Protein AF-N0BER2-F1 (afdb_monomer_lite)

Structure (mmCIF, N/CA/C/O backbone):
data_AF-N0BER2-F1
#
_entry.id   AF-N0BER2-F1
#
loop_
_atom_site.group_PDB
_atom_site.id
_atom_site.type_symbol
_atom_site.label_atom_id
_atom_site.label_alt_id
_atom_site.label_comp_id
_atom_site.label_asym_id
_atom_site.label_entity_id
_atom_site.label_seq_id
_atom_site.pdbx_PDB_ins_code
_atom_site.Cartn_x
_atom_site.Cartn_y
_atom_site.Cartn_z
_atom_site.occupancy
_atom_site.B_iso_or_equiv
_atom_site.auth_seq_id
_atom_site.auth_comp_id
_atom_site.auth_asym_id
_atom_site.auth_atom_id
_atom_site.pdbx_PDB_model_num
ATOM 1 N N . MET A 1 1 ? 2.738 -12.655 -18.016 1.00 52.47 1 MET A N 1
ATOM 2 C CA . MET A 1 1 ? 1.514 -12.299 -17.266 1.00 52.47 1 MET A CA 1
ATOM 3 C C . MET A 1 1 ? 1.851 -11.068 -16.449 1.00 52.47 1 MET A C 1
ATOM 5 O O . MET A 1 1 ? 2.774 -11.161 -15.655 1.00 52.47 1 MET A O 1
ATOM 9 N N . ASN A 1 2 ? 1.190 -9.933 -16.688 1.00 72.31 2 ASN A N 1
ATOM 10 C CA . ASN A 1 2 ? 1.329 -8.764 -15.814 1.00 72.31 2 ASN A CA 1
ATOM 11 C C . ASN A 1 2 ? 0.526 -9.045 -14.546 1.00 72.31 2 ASN A C 1
ATOM 13 O O . ASN A 1 2 ? -0.697 -8.986 -14.594 1.00 72.31 2 ASN A O 1
ATOM 17 N N . ARG A 1 3 ? 1.213 -9.412 -13.463 1.00 88.81 3 ARG A N 1
ATOM 18 C CA . ARG A 1 3 ? 0.602 -9.614 -12.149 1.00 88.81 3 ARG A CA 1
ATOM 19 C C . ARG A 1 3 ? 0.543 -8.268 -11.435 1.00 88.81 3 ARG A C 1
ATOM 21 O O . ARG A 1 3 ? 1.588 -7.636 -11.285 1.00 88.81 3 ARG A O 1
ATOM 28 N N . LEU A 1 4 ? -0.645 -7.836 -11.024 1.00 94.44 4 LEU A N 1
ATOM 29 C CA . LEU A 1 4 ? -0.825 -6.636 -10.213 1.00 94.44 4 LEU A CA 1
ATOM 30 C C . LEU A 1 4 ? -0.871 -7.004 -8.729 1.00 94.44 4 LEU A C 1
ATOM 32 O O . LEU A 1 4 ? -1.795 -7.678 -8.270 1.00 94.44 4 LEU A O 1
ATOM 36 N N . LEU A 1 5 ? 0.111 -6.512 -7.981 1.00 95.94 5 LEU A N 1
ATOM 37 C CA . LEU A 1 5 ? 0.109 -6.473 -6.528 1.00 95.94 5 LEU A CA 1
ATOM 38 C C . LEU A 1 5 ? -0.493 -5.145 -6.055 1.00 95.94 5 LEU A C 1
ATOM 40 O O . LEU A 1 5 ? -0.116 -4.073 -6.525 1.00 95.94 5 LEU A O 1
ATOM 44 N N . MET A 1 6 ? -1.411 -5.211 -5.099 1.00 96.75 6 MET A N 1
ATOM 45 C CA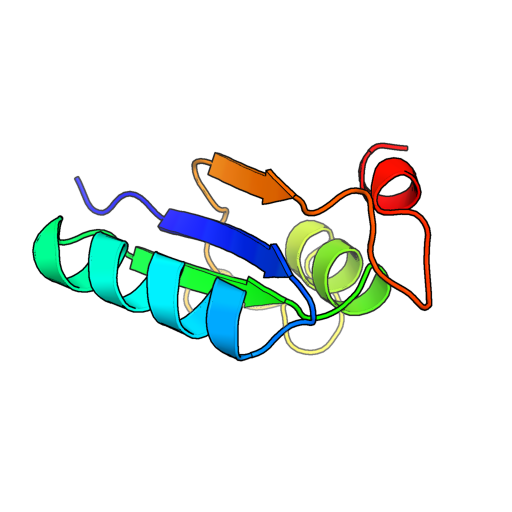 . MET A 1 6 ? -1.850 -4.057 -4.322 1.00 96.75 6 MET A CA 1
ATOM 46 C C . MET A 1 6 ? -1.181 -4.088 -2.953 1.00 96.75 6 MET A C 1
ATOM 48 O O . MET A 1 6 ? -1.264 -5.097 -2.261 1.00 96.75 6 MET A O 1
ATOM 52 N N . LEU A 1 7 ? -0.538 -2.994 -2.561 1.00 96.69 7 LEU A N 1
ATOM 53 C CA . LEU A 1 7 ? 0.051 -2.808 -1.239 1.00 96.69 7 LEU A CA 1
ATOM 54 C C . LEU A 1 7 ? -0.776 -1.797 -0.441 1.00 96.69 7 LEU A C 1
ATOM 56 O O . LEU A 1 7 ? -1.007 -0.685 -0.914 1.00 96.69 7 LEU A O 1
ATOM 60 N N . VAL A 1 8 ? -1.187 -2.177 0.767 1.00 95.12 8 VAL A N 1
ATOM 61 C CA . VAL A 1 8 ? -1.819 -1.291 1.750 1.00 95.12 8 VAL A CA 1
ATOM 62 C C . VAL A 1 8 ? -0.810 -1.015 2.863 1.00 95.12 8 VAL A C 1
ATOM 64 O O . VAL A 1 8 ? -0.606 -1.869 3.725 1.00 95.12 8 VAL A O 1
ATOM 67 N N . GLU A 1 9 ? -0.146 0.137 2.795 1.00 94.56 9 GLU A N 1
ATOM 68 C CA . GLU A 1 9 ? 0.979 0.520 3.658 1.00 94.56 9 GLU A CA 1
ATOM 69 C C . GLU A 1 9 ? 1.064 2.045 3.767 1.00 94.56 9 GLU A C 1
ATOM 71 O O . GLU A 1 9 ? 0.886 2.737 2.762 1.00 94.56 9 GLU A O 1
ATOM 76 N N . ASP A 1 10 ? 1.346 2.570 4.960 1.00 92.56 10 ASP A N 1
ATOM 77 C CA . ASP A 1 10 ? 1.470 4.009 5.204 1.00 92.56 10 ASP A CA 1
ATOM 78 C C . ASP A 1 10 ? 2.908 4.474 5.478 1.00 92.56 10 ASP A C 1
ATOM 80 O O . ASP A 1 10 ? 3.191 5.667 5.314 1.00 92.56 10 ASP A O 1
ATOM 84 N N . ASP A 1 11 ? 3.825 3.554 5.805 1.00 93.56 11 ASP A N 1
ATOM 85 C CA . ASP A 1 11 ? 5.254 3.847 5.940 1.00 93.56 11 ASP A CA 1
ATOM 86 C C . ASP A 1 11 ? 5.962 3.937 4.577 1.00 93.56 11 ASP A C 1
ATOM 88 O O . ASP A 1 11 ? 5.949 3.021 3.753 1.00 93.56 11 ASP A O 1
ATOM 92 N N . GLU A 1 12 ? 6.626 5.065 4.325 1.00 94.62 12 GLU A N 1
ATOM 93 C CA . GLU A 1 12 ? 7.260 5.327 3.029 1.00 94.62 12 GLU A CA 1
ATOM 94 C C . GLU A 1 12 ? 8.488 4.453 2.757 1.00 94.62 12 GLU A C 1
ATOM 96 O O . GLU A 1 12 ? 8.790 4.180 1.592 1.00 94.62 12 GLU A O 1
ATOM 101 N N . ASN A 1 13 ? 9.188 3.997 3.800 1.00 95.69 13 ASN A N 1
ATOM 102 C CA . ASN A 1 13 ? 10.339 3.115 3.630 1.00 95.69 13 ASN A CA 1
ATOM 103 C C . ASN A 1 13 ? 9.872 1.712 3.247 1.00 95.69 13 ASN A C 1
ATOM 105 O O . ASN A 1 13 ? 10.441 1.119 2.330 1.00 95.69 13 ASN A O 1
ATOM 109 N N . ASP A 1 14 ? 8.815 1.211 3.885 1.00 95.19 14 ASP A N 1
ATOM 110 C CA . ASP A 1 14 ? 8.238 -0.095 3.559 1.00 95.19 14 ASP A CA 1
ATOM 111 C C . ASP A 1 14 ? 7.667 -0.103 2.133 1.00 95.19 14 ASP A C 1
ATOM 113 O O . ASP A 1 14 ? 7.968 -1.010 1.349 1.00 95.19 14 ASP A O 1
ATOM 117 N N . ILE A 1 15 ? 6.956 0.961 1.734 1.00 95.88 15 ILE A N 1
ATOM 118 C CA . ILE A 1 15 ? 6.512 1.146 0.343 1.00 95.88 15 ILE A CA 1
ATOM 119 C C . ILE A 1 15 ? 7.705 1.105 -0.615 1.00 95.88 15 ILE A C 1
ATOM 121 O O . ILE A 1 15 ? 7.679 0.368 -1.603 1.00 95.88 15 ILE A O 1
ATOM 125 N N . PHE A 1 16 ? 8.758 1.876 -0.332 1.00 96.31 16 PHE A N 1
ATOM 126 C CA . PHE A 1 16 ? 9.938 1.952 -1.189 1.00 96.31 16 PHE A CA 1
ATOM 127 C C . PHE A 1 16 ? 10.642 0.595 -1.339 1.00 96.31 16 PHE A C 1
ATOM 129 O O . PHE A 1 16 ? 11.077 0.236 -2.440 1.00 96.31 16 PHE A O 1
ATOM 136 N N . LEU A 1 17 ? 10.744 -0.176 -0.254 1.00 95.75 17 LEU A N 1
ATOM 137 C CA . LEU A 1 17 ? 11.346 -1.508 -0.265 1.00 95.75 17 LEU A CA 1
ATOM 138 C C . LEU A 1 17 ? 10.555 -2.472 -1.158 1.00 95.75 17 LEU A C 1
ATOM 140 O O . LEU A 1 17 ? 11.146 -3.149 -2.005 1.00 95.75 17 LEU A O 1
ATOM 144 N N . ILE A 1 18 ? 9.228 -2.504 -1.021 1.00 95.25 18 ILE A N 1
ATOM 145 C CA . ILE A 1 18 ? 8.368 -3.376 -1.833 1.00 95.25 18 ILE A CA 1
ATOM 146 C C . ILE A 1 18 ? 8.355 -2.930 -3.298 1.00 95.25 18 ILE A C 1
ATOM 148 O O . ILE A 1 18 ? 8.508 -3.762 -4.194 1.00 95.25 18 ILE A O 1
ATOM 152 N N . GLU A 1 19 ? 8.256 -1.628 -3.568 1.00 94.50 19 GLU A N 1
ATOM 153 C CA . GLU A 1 19 ? 8.291 -1.092 -4.932 1.00 94.50 19 GLU A CA 1
ATOM 154 C C . GLU A 1 19 ? 9.610 -1.433 -5.639 1.00 94.50 19 GLU A C 1
ATOM 156 O O . GLU A 1 19 ? 9.617 -1.810 -6.813 1.00 94.50 19 GLU A O 1
ATOM 161 N N . SER A 1 20 ? 10.734 -1.355 -4.923 1.00 93.69 20 SER A N 1
ATOM 162 C CA . SER A 1 20 ? 12.045 -1.748 -5.449 1.00 93.69 20 SER A CA 1
ATOM 163 C C . SER A 1 20 ? 12.102 -3.239 -5.795 1.00 93.69 20 SER A C 1
ATOM 165 O O . SER A 1 20 ? 12.652 -3.604 -6.835 1.00 93.69 20 SER A O 1
ATOM 167 N N . SER A 1 21 ? 11.497 -4.096 -4.967 1.00 91.88 21 SER A N 1
ATOM 168 C CA . SER A 1 21 ? 11.394 -5.537 -5.226 1.00 91.88 21 SER A CA 1
ATOM 169 C C . SER A 1 21 ? 10.559 -5.836 -6.477 1.00 91.88 21 SER A C 1
ATOM 171 O O . SER A 1 21 ? 11.001 -6.580 -7.355 1.00 91.88 21 SER A O 1
ATOM 173 N N . GLU A 1 22 ? 9.385 -5.214 -6.612 1.00 91.44 22 GLU A N 1
ATOM 174 C CA . GLU A 1 22 ? 8.501 -5.421 -7.769 1.00 91.44 22 GLU A CA 1
ATOM 175 C C . GLU A 1 22 ? 9.126 -4.915 -9.077 1.00 91.44 22 GLU A C 1
ATOM 177 O O . GLU A 1 22 ? 9.018 -5.582 -10.108 1.00 91.44 22 GLU A O 1
ATOM 182 N N . LYS A 1 23 ? 9.866 -3.796 -9.038 1.00 88.38 23 LYS A N 1
ATOM 183 C CA . LYS A 1 23 ? 10.621 -3.282 -10.197 1.00 88.38 23 LYS A CA 1
ATOM 184 C C . LYS A 1 23 ? 11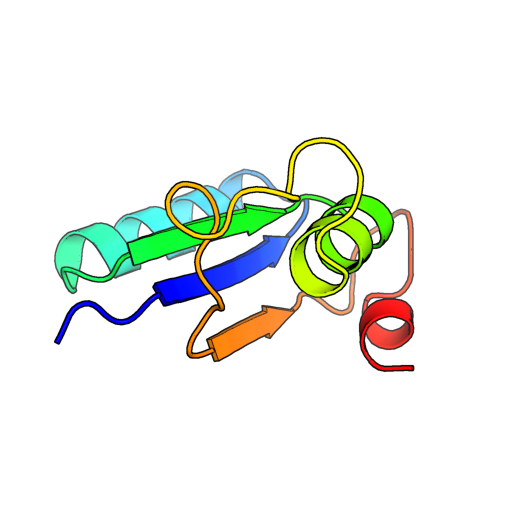.651 -4.283 -10.715 1.00 88.38 23 LYS A C 1
ATOM 186 O O . LYS A 1 23 ? 11.818 -4.407 -11.926 1.00 88.38 23 LYS A O 1
ATOM 191 N N . VAL A 1 24 ? 12.329 -5.003 -9.820 1.00 90.25 24 VAL A N 1
ATOM 192 C CA . VAL A 1 24 ? 13.289 -6.054 -10.196 1.00 90.25 24 VAL A CA 1
ATOM 193 C C . VAL A 1 24 ? 12.567 -7.302 -10.712 1.00 90.25 24 VAL A C 1
ATOM 195 O O . VAL A 1 24 ? 13.026 -7.923 -11.669 1.00 90.25 24 VAL A O 1
ATOM 198 N N . GLY A 1 25 ? 11.429 -7.657 -10.110 1.00 86.44 25 GLY A N 1
ATOM 199 C CA . GLY A 1 25 ? 10.616 -8.813 -10.499 1.00 86.44 25 GLY A CA 1
ATOM 200 C C . GLY A 1 25 ? 9.771 -8.621 -11.765 1.00 86.44 25 GLY A C 1
ATOM 201 O O . GLY A 1 25 ? 9.242 -9.601 -12.290 1.00 86.44 25 GLY A O 1
ATOM 202 N N . GLY A 1 26 ? 9.638 -7.387 -12.263 1.00 86.12 26 GLY A N 1
ATOM 203 C CA . GLY A 1 26 ? 8.790 -7.048 -13.410 1.00 86.12 26 GLY A CA 1
ATOM 204 C C . GLY A 1 26 ? 7.288 -7.071 -13.103 1.00 86.12 26 GLY A C 1
ATOM 205 O O . GLY A 1 26 ? 6.481 -7.231 -14.019 1.00 86.12 26 GLY A O 1
ATOM 206 N N . GLY A 1 27 ? 6.914 -6.960 -11.827 1.00 87.31 27 GLY A N 1
ATOM 207 C CA . GLY A 1 27 ? 5.524 -6.899 -11.384 1.00 87.31 27 GLY A CA 1
ATOM 208 C C . GLY A 1 27 ? 4.935 -5.494 -11.495 1.00 87.31 27 GLY A C 1
ATOM 209 O O . GLY A 1 27 ? 5.655 -4.496 -11.577 1.00 87.31 27 GLY A O 1
ATOM 210 N N . LEU A 1 28 ? 3.604 -5.412 -11.520 1.00 92.75 28 LEU A N 1
ATOM 211 C CA . LEU A 1 28 ? 2.896 -4.144 -11.379 1.00 92.75 28 LEU A CA 1
ATOM 212 C C . LEU A 1 28 ? 2.526 -3.949 -9.912 1.00 92.75 28 LEU A C 1
ATOM 214 O O . LEU A 1 28 ? 2.036 -4.876 -9.271 1.00 92.75 28 LEU A O 1
ATOM 218 N N . LEU A 1 29 ? 2.694 -2.728 -9.411 1.00 95.19 29 LEU A N 1
ATOM 219 C CA . LEU A 1 29 ? 2.349 -2.361 -8.044 1.00 95.19 29 LEU A CA 1
ATOM 220 C C . LEU A 1 29 ? 1.374 -1.182 -8.046 1.00 95.19 29 LEU A C 1
ATOM 222 O O . LEU A 1 29 ? 1.606 -0.177 -8.717 1.00 95.19 29 LEU A O 1
ATOM 226 N N . THR A 1 30 ? 0.306 -1.292 -7.263 1.00 96.06 30 THR A N 1
ATOM 227 C CA . THR A 1 30 ? -0.523 -0.157 -6.845 1.00 96.06 30 THR A CA 1
ATOM 228 C C . THR A 1 30 ? -0.438 -0.028 -5.331 1.00 96.06 30 THR A C 1
ATOM 230 O O . THR A 1 30 ? -0.424 -1.035 -4.627 1.00 96.06 30 THR A O 1
ATOM 233 N N . VAL A 1 31 ? -0.376 1.199 -4.823 1.00 96.19 31 VAL A N 1
ATOM 234 C CA . VAL A 1 31 ? -0.222 1.464 -3.388 1.00 96.19 31 VAL A CA 1
ATOM 235 C C . VAL A 1 31 ? -1.413 2.270 -2.899 1.00 96.19 31 VAL A C 1
ATOM 237 O O . VAL A 1 31 ? -1.825 3.222 -3.561 1.00 96.19 31 VAL A O 1
ATOM 240 N N . THR A 1 32 ? -1.941 1.892 -1.743 1.00 94.44 32 THR A N 1
ATOM 241 C CA . THR A 1 32 ? -2.937 2.651 -0.986 1.00 94.44 32 THR A CA 1
ATOM 242 C C . THR A 1 32 ? -2.433 2.841 0.439 1.00 94.44 32 THR A C 1
ATOM 244 O O . THR A 1 32 ? -1.887 1.906 1.016 1.00 94.44 32 THR A O 1
ATOM 247 N N . ARG A 1 33 ? -2.597 4.032 1.008 1.00 92.00 33 ARG A N 1
ATOM 248 C CA . ARG A 1 33 ? -1.973 4.437 2.273 1.00 92.00 33 ARG A CA 1
ATOM 249 C C . ARG A 1 33 ? -2.851 4.260 3.500 1.00 92.00 33 ARG A C 1
ATOM 251 O O . ARG A 1 33 ? -2.393 4.473 4.614 1.00 92.00 33 ARG A O 1
ATOM 258 N N . ASP A 1 34 ? -4.115 3.910 3.315 1.00 89.31 34 ASP A N 1
ATOM 259 C CA . ASP A 1 34 ? -5.025 3.648 4.419 1.00 89.31 34 ASP A CA 1
ATOM 260 C C 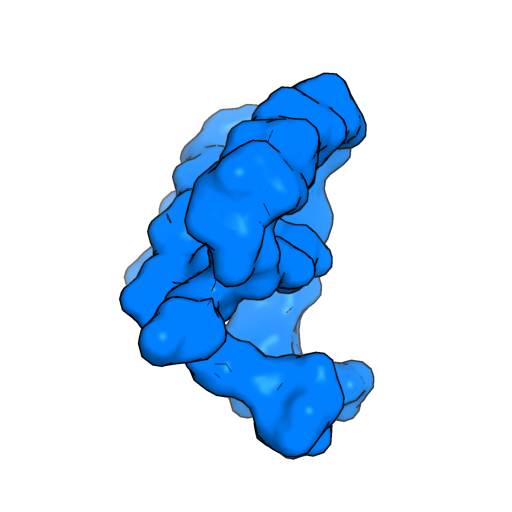. ASP A 1 34 ? -6.187 2.740 3.997 1.00 89.31 34 ASP A C 1
ATOM 262 O O . ASP A 1 34 ? -6.322 2.338 2.836 1.00 89.31 34 ASP A O 1
ATOM 266 N N . ARG A 1 35 ? -7.032 2.414 4.983 1.00 88.56 35 ARG A N 1
ATOM 267 C CA . ARG A 1 35 ? -8.253 1.626 4.794 1.00 88.56 35 ARG A CA 1
ATOM 268 C C . ARG A 1 35 ? -9.172 2.240 3.743 1.00 88.56 35 ARG A C 1
ATOM 270 O O . ARG A 1 35 ? -9.686 1.501 2.913 1.00 88.56 35 ARG A O 1
ATOM 277 N N . ASP A 1 36 ? -9.436 3.542 3.812 1.00 90.75 36 ASP A N 1
ATOM 278 C CA . ASP A 1 36 ? -10.476 4.158 2.984 1.00 90.75 36 ASP A CA 1
ATOM 279 C C . ASP A 1 36 ? -10.049 4.118 1.522 1.00 90.75 36 ASP A C 1
ATOM 281 O O . ASP A 1 36 ? -10.823 3.714 0.660 1.00 90.75 36 ASP A O 1
ATOM 285 N N . GLU A 1 37 ? -8.784 4.427 1.250 1.00 92.75 37 GLU A N 1
ATOM 286 C CA . GLU A 1 37 ? -8.219 4.328 -0.085 1.00 92.75 37 GLU A CA 1
ATOM 287 C C . GLU A 1 37 ? -8.259 2.887 -0.615 1.00 92.75 37 GLU A C 1
ATOM 289 O O . GLU A 1 37 ? -8.625 2.669 -1.774 1.00 92.75 37 GLU A O 1
ATOM 294 N N . ALA A 1 38 ? -7.947 1.899 0.231 1.00 93.00 38 ALA A N 1
ATOM 295 C CA . ALA A 1 38 ? -8.030 0.490 -0.137 1.00 93.00 38 ALA A CA 1
ATOM 296 C C . ALA A 1 38 ? -9.474 0.053 -0.444 1.00 93.00 38 ALA A C 1
ATOM 298 O O . ALA A 1 38 ? -9.729 -0.569 -1.478 1.00 93.00 38 ALA A O 1
ATOM 299 N N . ILE A 1 39 ? -10.437 0.419 0.405 1.00 92.50 39 ILE A N 1
ATOM 300 C CA . ILE A 1 39 ? -11.856 0.092 0.220 1.00 92.50 39 ILE A CA 1
ATOM 301 C C . ILE A 1 39 ? -12.418 0.780 -1.022 1.00 92.50 39 ILE A C 1
ATOM 303 O O . ILE A 1 39 ? -13.084 0.118 -1.819 1.00 92.50 39 ILE A O 1
ATOM 307 N N . GLN A 1 40 ? -12.117 2.060 -1.246 1.00 94.62 40 GLN A N 1
ATOM 308 C CA . GLN A 1 40 ? -12.545 2.773 -2.450 1.00 94.62 40 GLN A CA 1
ATOM 309 C C . GLN A 1 40 ? -11.970 2.120 -3.717 1.00 94.62 40 GLN A C 1
ATOM 311 O O . GLN A 1 40 ? -12.690 1.960 -4.706 1.00 94.62 40 GLN A O 1
ATOM 316 N N . TYR A 1 41 ? -10.702 1.687 -3.690 1.00 95.88 41 TYR A N 1
ATOM 317 C CA . TYR A 1 41 ? -10.069 0.975 -4.805 1.00 95.88 41 TYR A CA 1
ATOM 318 C C . TYR A 1 41 ? -10.799 -0.332 -5.132 1.00 95.88 41 TYR A C 1
ATOM 320 O O . TYR A 1 41 ? -11.146 -0.610 -6.289 1.00 95.88 41 TYR A O 1
ATOM 328 N N . LEU A 1 42 ? -11.042 -1.151 -4.108 1.00 93.50 42 LEU A N 1
ATOM 329 C CA . LEU A 1 42 ? -11.665 -2.463 -4.265 1.00 93.50 42 LEU A CA 1
ATOM 330 C C . LEU A 1 42 ? -13.139 -2.336 -4.680 1.00 93.50 42 LEU A C 1
ATOM 332 O O . LEU A 1 42 ? -13.573 -3.035 -5.604 1.00 93.50 42 LEU A O 1
ATOM 336 N N . SER A 1 43 ? -13.854 -1.378 -4.085 1.00 93.62 43 SER A N 1
ATOM 337 C CA . SER A 1 43 ? -15.279 -1.092 -4.317 1.00 93.62 43 SER A CA 1
ATOM 338 C C . SER A 1 43 ? -15.554 -0.311 -5.605 1.00 93.62 43 SER A C 1
ATOM 340 O O . SER A 1 43 ? -16.701 -0.250 -6.040 1.00 93.62 43 SER A O 1
ATOM 342 N N . ARG A 1 44 ? -14.510 0.198 -6.284 1.00 93.06 44 ARG A N 1
ATOM 343 C CA . ARG A 1 44 ? -14.596 0.983 -7.539 1.00 93.06 44 ARG A CA 1
ATOM 344 C C . ARG A 1 44 ? -15.257 2.342 -7.339 1.00 93.06 44 ARG A C 1
ATOM 346 O O . ARG A 1 44 ? -15.968 2.830 -8.218 1.00 93.06 44 ARG A O 1
ATOM 353 N N . GLU A 1 45 ? -15.029 2.945 -6.186 1.00 94.00 45 GLU A N 1
ATOM 354 C CA . GLU A 1 45 ? -15.644 4.211 -5.820 1.00 94.00 45 GLU A CA 1
ATOM 355 C C . GLU A 1 45 ? -14.729 5.393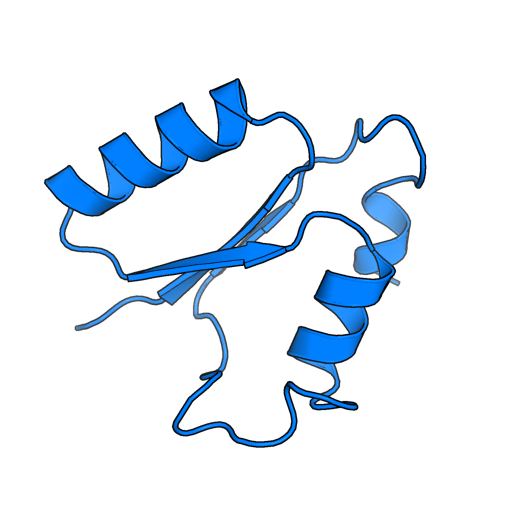 -6.132 1.00 94.00 45 GLU A C 1
ATOM 357 O O . GLU A 1 45 ? -13.513 5.261 -6.302 1.00 94.00 45 GLU A O 1
ATOM 362 N N . GLU A 1 46 ? -15.344 6.570 -6.231 1.00 92.69 46 GLU A N 1
ATOM 363 C CA . GLU A 1 46 ? -14.664 7.841 -6.461 1.00 92.69 46 GLU A CA 1
ATOM 364 C C . GLU A 1 46 ? -13.682 7.789 -7.648 1.00 92.69 46 GLU A C 1
ATOM 366 O O . GLU A 1 46 ? -14.061 7.513 -8.791 1.00 92.69 46 GLU A O 1
ATOM 371 N N . ARG A 1 47 ? -12.396 8.056 -7.391 1.00 93.12 47 ARG A N 1
ATOM 372 C CA . ARG A 1 47 ? -11.343 8.067 -8.408 1.00 93.12 47 ARG A CA 1
ATOM 373 C C . ARG A 1 47 ? -11.039 6.685 -8.988 1.00 93.12 47 ARG A C 1
ATOM 375 O O . ARG A 1 47 ? -10.429 6.630 -10.050 1.00 93.12 47 ARG A O 1
ATOM 382 N N . TYR A 1 48 ? -11.477 5.597 -8.350 1.00 95.25 48 TYR A N 1
ATOM 383 C CA . TYR A 1 48 ? -11.151 4.216 -8.724 1.00 95.25 48 TYR A CA 1
ATOM 384 C C . TYR A 1 48 ? -12.200 3.529 -9.611 1.00 95.25 48 TYR A C 1
ATOM 386 O O . TYR A 1 48 ? -12.111 2.329 -9.873 1.00 95.25 48 TYR A O 1
ATOM 394 N N . ALA A 1 49 ? -13.175 4.277 -10.133 1.00 94.56 49 ALA A N 1
ATOM 395 C CA . ALA A 1 49 ? -14.254 3.725 -10.956 1.00 94.56 49 ALA A CA 1
ATOM 396 C C . ALA A 1 49 ? -13.784 3.095 -12.288 1.00 94.56 49 ALA A C 1
ATOM 398 O O . ALA A 1 49 ? -14.406 2.159 -12.799 1.00 94.56 49 ALA A O 1
ATOM 399 N N . ASN A 1 50 ? -12.681 3.582 -12.870 1.00 95.50 50 ASN A N 1
ATOM 400 C CA . ASN A 1 50 ? -12.176 3.110 -14.163 1.00 95.50 50 ASN A CA 1
ATOM 401 C C . ASN A 1 50 ? -11.215 1.913 -14.002 1.00 95.50 50 ASN A C 1
ATOM 403 O O . ASN A 1 50 ? -10.076 2.097 -13.582 1.00 95.50 50 ASN A O 1
ATOM 407 N N . ARG A 1 51 ? -11.627 0.706 -14.425 1.00 90.94 51 ARG A N 1
ATOM 408 C CA . ARG A 1 51 ? -10.796 -0.517 -14.355 1.00 90.94 51 ARG A CA 1
ATOM 409 C C . ARG A 1 51 ? -9.649 -0.598 -15.355 1.00 90.94 51 ARG A C 1
ATOM 411 O O . ARG A 1 51 ? -8.719 -1.354 -15.109 1.00 90.94 51 ARG A O 1
ATOM 418 N N . GLU A 1 52 ? -9.694 0.140 -16.456 1.00 92.44 52 GLU A N 1
ATOM 419 C CA . GLU A 1 52 ? -8.543 0.201 -17.363 1.00 92.44 52 GLU A CA 1
ATOM 420 C C . GLU A 1 52 ? -7.383 0.946 -16.696 1.00 92.44 52 GLU A C 1
ATOM 422 O O . GLU A 1 52 ? -6.221 0.613 -16.908 1.00 92.44 52 GLU A O 1
ATOM 427 N N . ARG A 1 53 ? -7.706 1.924 -15.837 1.00 93.12 53 ARG A N 1
ATOM 428 C CA . ARG A 1 53 ? -6.727 2.686 -15.055 1.00 93.12 53 ARG A CA 1
ATOM 429 C C . ARG A 1 53 ? -6.410 2.057 -13.693 1.00 93.12 53 ARG A C 1
ATOM 431 O O . ARG A 1 53 ? -5.278 2.163 -13.236 1.00 93.12 53 ARG A O 1
ATOM 438 N N . PHE A 1 54 ? -7.392 1.415 -13.063 1.00 94.88 54 PHE A N 1
ATOM 439 C CA . PHE A 1 54 ? -7.295 0.781 -11.743 1.00 94.88 54 PHE A CA 1
ATOM 440 C C . PHE A 1 54 ? -7.790 -0.674 -11.818 1.00 94.88 54 PHE A C 1
ATOM 442 O O . PHE A 1 54 ? -8.921 -0.979 -11.404 1.00 94.88 54 PHE A O 1
ATOM 449 N N . PRO A 1 55 ? -6.998 -1.569 -12.440 1.00 94.62 55 PRO A N 1
ATOM 450 C CA . PRO A 1 55 ? -7.399 -2.954 -12.630 1.00 94.62 55 PRO A CA 1
ATOM 451 C C . PRO A 1 55 ? -7.548 -3.687 -11.296 1.00 94.62 55 PRO A C 1
ATOM 453 O O . PRO A 1 55 ? -7.078 -3.248 -10.255 1.00 94.62 55 PRO A O 1
ATOM 456 N N . ILE A 1 56 ? -8.258 -4.812 -11.311 1.00 94.31 56 ILE A N 1
ATOM 457 C CA . ILE A 1 56 ? -8.396 -5.643 -10.110 1.00 94.31 56 ILE A CA 1
ATOM 458 C C . ILE A 1 56 ? -7.020 -6.247 -9.795 1.00 94.31 56 ILE A C 1
ATOM 460 O O . ILE A 1 56 ? -6.406 -6.796 -10.712 1.00 94.31 56 ILE A O 1
ATOM 464 N N . PRO A 1 57 ? -6.524 -6.151 -8.550 1.00 95.44 57 PRO A N 1
ATOM 465 C CA . PRO A 1 57 ? -5.251 -6.748 -8.188 1.00 95.44 57 PRO A CA 1
ATOM 466 C C . PRO A 1 57 ? -5.379 -8.271 -8.118 1.00 95.44 57 PRO A C 1
ATOM 468 O O . PRO A 1 57 ? -6.383 -8.801 -7.644 1.00 95.44 57 PRO A O 1
ATOM 471 N N . ASP A 1 58 ? -4.334 -8.975 -8.545 1.00 95.00 58 ASP A N 1
ATOM 472 C CA . ASP A 1 58 ? -4.236 -10.433 -8.416 1.00 95.00 58 ASP A CA 1
ATOM 473 C C . ASP A 1 58 ? -3.881 -10.850 -6.981 1.00 95.00 58 ASP A C 1
ATOM 475 O O . ASP A 1 58 ? -4.105 -11.991 -6.575 1.00 95.00 58 ASP A O 1
ATOM 479 N N . MET A 1 59 ? -3.262 -9.941 -6.222 1.00 94.50 59 MET A N 1
ATOM 480 C CA . MET A 1 59 ? -2.864 -10.148 -4.834 1.00 94.50 59 MET A CA 1
ATOM 481 C C . MET A 1 59 ? -2.901 -8.831 -4.060 1.00 94.50 59 MET A C 1
ATOM 483 O O . MET A 1 59 ? -2.583 -7.777 -4.608 1.00 94.50 59 MET A O 1
ATOM 487 N N . ILE A 1 60 ? -3.241 -8.908 -2.773 1.00 95.12 60 ILE A N 1
ATOM 488 C CA . ILE A 1 60 ? -3.210 -7.781 -1.840 1.00 95.12 60 ILE A CA 1
ATOM 489 C C . ILE A 1 60 ? -2.212 -8.113 -0.725 1.00 95.12 60 ILE A C 1
ATOM 491 O O . ILE A 1 60 ? -2.295 -9.180 -0.116 1.00 95.12 60 ILE A O 1
ATOM 495 N N . LEU A 1 61 ? -1.271 -7.207 -0.470 1.00 94.88 61 LEU A N 1
ATOM 496 C CA . LEU A 1 61 ? -0.375 -7.209 0.679 1.00 94.88 61 LEU A CA 1
ATOM 497 C C . LEU A 1 61 ? -0.831 -6.100 1.629 1.00 94.88 61 LEU A C 1
ATOM 499 O O . LEU A 1 61 ? -0.843 -4.931 1.259 1.00 94.88 61 LEU A O 1
ATOM 503 N N . LEU A 1 62 ? -1.254 -6.477 2.831 1.00 93.94 62 LEU A N 1
ATOM 504 C CA . LEU A 1 62 ? -1.935 -5.594 3.776 1.00 93.94 62 LEU A CA 1
ATOM 505 C C . LEU A 1 62 ? -1.126 -5.476 5.068 1.00 93.94 62 LEU A C 1
ATOM 507 O O . LEU A 1 62 ? -0.947 -6.474 5.771 1.00 93.94 62 LEU A O 1
ATOM 511 N N . ASN A 1 63 ? -0.675 -4.266 5.403 1.00 90.56 63 ASN A N 1
ATOM 512 C CA . ASN A 1 63 ? -0.072 -4.000 6.702 1.00 90.56 63 ASN A CA 1
ATOM 513 C C . ASN A 1 63 ? -1.153 -3.945 7.791 1.00 90.56 63 ASN A C 1
ATOM 515 O O . ASN A 1 63 ? -2.087 -3.149 7.746 1.00 90.56 63 ASN A O 1
ATOM 519 N N . LEU A 1 64 ? -1.025 -4.800 8.806 1.00 86.56 64 LEU A N 1
ATOM 520 C CA . LEU A 1 64 ? -1.979 -4.872 9.914 1.00 86.56 64 LEU A CA 1
ATOM 521 C C . LEU A 1 64 ? -1.708 -3.840 11.017 1.00 86.56 64 LEU A C 1
ATOM 523 O O . LEU A 1 64 ? -2.602 -3.567 11.816 1.00 86.56 64 LEU A O 1
ATOM 527 N N . LYS A 1 65 ? -0.494 -3.277 11.083 1.00 81.94 65 LYS A N 1
ATOM 528 C CA . LYS A 1 65 ? -0.030 -2.410 12.180 1.00 81.94 65 LYS A CA 1
ATOM 529 C C . LYS A 1 65 ? -0.022 -0.916 11.832 1.00 81.94 65 LYS A C 1
ATOM 531 O O . LYS A 1 65 ? 0.746 -0.165 12.429 1.00 81.94 65 LYS A O 1
ATOM 536 N N . MET A 1 66 ? -0.881 -0.475 10.916 1.00 79.62 66 MET A N 1
ATOM 537 C CA . MET A 1 66 ? -0.953 0.938 10.540 1.00 79.62 66 MET A CA 1
ATOM 538 C C . MET A 1 66 ? -1.386 1.825 11.738 1.00 79.62 66 MET A C 1
ATOM 540 O O . MET A 1 66 ? -2.332 1.490 12.456 1.00 79.62 66 MET A O 1
ATOM 544 N N . PRO A 1 67 ? -0.733 2.979 11.970 1.00 65.06 67 PRO A N 1
ATOM 545 C CA . 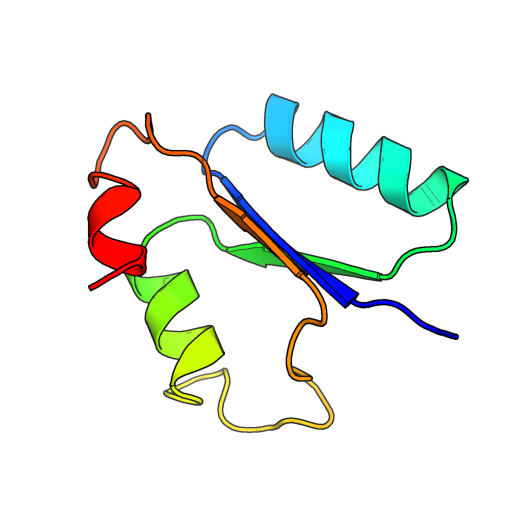PRO A 1 67 ? -0.897 3.826 13.154 1.00 65.06 67 PRO A CA 1
ATOM 546 C C . PRO A 1 67 ? -2.260 4.523 13.279 1.00 65.06 67 PRO A C 1
ATOM 548 O O . PRO A 1 67 ? -2.577 5.019 14.360 1.00 65.06 67 PRO A O 1
ATOM 551 N N . ARG A 1 68 ? -3.070 4.599 12.211 1.00 60.59 68 ARG A N 1
ATOM 552 C CA . ARG A 1 68 ? -4.357 5.331 12.220 1.00 60.59 68 ARG A CA 1
ATOM 553 C C . ARG A 1 68 ? -5.611 4.463 12.113 1.00 60.59 68 ARG A C 1
ATOM 555 O O . ARG A 1 68 ? -6.663 4.907 12.566 1.00 60.59 68 ARG A O 1
ATOM 562 N N . LYS A 1 69 ? -5.524 3.268 11.525 1.00 63.16 69 LYS A N 1
ATOM 563 C CA . LYS A 1 69 ? -6.641 2.324 11.350 1.00 63.16 69 LYS A CA 1
ATOM 564 C C . LYS A 1 69 ? -6.105 0.902 11.418 1.00 63.16 69 LYS A C 1
ATOM 566 O O . LYS A 1 69 ? -5.017 0.634 10.915 1.00 63.16 69 LYS A O 1
ATOM 571 N N . SER A 1 70 ? -6.861 -0.005 12.026 1.00 68.38 70 SER A N 1
ATOM 572 C CA . SER A 1 70 ? -6.477 -1.414 12.060 1.00 68.38 70 SER A CA 1
ATOM 573 C C . SER A 1 70 ? -6.546 -1.980 10.644 1.00 68.38 70 SER A C 1
ATOM 575 O O . SER A 1 70 ? -7.597 -1.905 10.016 1.00 68.38 70 SER A O 1
ATOM 577 N N . GLY A 1 71 ? -5.466 -2.574 10.125 1.00 69.12 71 GLY A N 1
ATOM 578 C CA . GLY A 1 71 ? -5.498 -3.181 8.786 1.00 69.12 71 GLY A CA 1
ATOM 579 C C . GLY A 1 71 ? -6.567 -4.275 8.656 1.00 69.12 71 GLY A C 1
ATOM 580 O O . GLY A 1 71 ? -7.103 -4.484 7.575 1.00 69.12 71 GLY A O 1
ATOM 581 N N . PHE A 1 72 ? -6.966 -4.904 9.768 1.00 76.75 72 PHE A N 1
ATOM 582 C CA . PHE A 1 72 ? -8.055 -5.888 9.804 1.00 76.75 72 PHE A CA 1
ATOM 583 C C . PHE A 1 72 ? -9.396 -5.350 9.309 1.00 76.75 72 PHE A C 1
ATOM 585 O O . PHE A 1 72 ? -10.189 -6.103 8.763 1.00 76.75 72 PHE A O 1
ATOM 592 N N . GLU A 1 73 ? -9.629 -4.052 9.444 1.00 76.50 73 GLU A N 1
ATOM 593 C CA . GLU A 1 73 ? -10.842 -3.397 8.971 1.00 76.50 73 GLU A CA 1
ATOM 594 C C . GLU A 1 73 ? -10.994 -3.405 7.435 1.00 76.50 73 GLU A C 1
ATOM 596 O O . GLU A 1 73 ? -12.072 -3.120 6.915 1.00 76.50 73 GLU A O 1
ATOM 601 N N . VAL A 1 74 ? -9.920 -3.703 6.697 1.00 80.25 74 VAL A N 1
ATOM 602 C CA . VAL A 1 74 ? -9.960 -3.918 5.240 1.00 80.25 74 VAL A CA 1
ATOM 603 C C . VAL A 1 74 ? -10.497 -5.317 4.890 1.00 80.25 74 VAL A C 1
ATOM 605 O O . VAL A 1 74 ? -10.922 -5.533 3.760 1.00 80.25 74 VAL A O 1
ATOM 608 N N . LEU A 1 75 ? -10.464 -6.273 5.829 1.00 82.56 75 LEU A N 1
ATOM 609 C CA . LEU A 1 75 ? -10.842 -7.677 5.602 1.00 82.56 75 LEU A CA 1
ATOM 610 C C . LEU A 1 75 ? -12.315 -7.998 5.910 1.00 82.56 75 LEU A C 1
ATOM 612 O O . LEU A 1 75 ? -12.743 -9.113 5.611 1.00 82.56 75 LEU A O 1
ATOM 616 N N . GLU A 1 76 ? -13.049 -7.077 6.537 1.00 74.56 76 GLU A N 1
ATOM 617 C CA . GLU A 1 76 ? -14.485 -7.209 6.844 1.00 74.56 76 GLU A CA 1
ATOM 618 C C . GLU A 1 76 ? -15.368 -6.894 5.631 1.00 74.56 76 GLU A C 1
ATOM 620 O O . GLU A 1 76 ? -16.333 -7.662 5.406 1.00 74.56 76 GLU A O 1
#

pLDDT: mean 89.29, std 9.47, range [52.47, 96.75]

Radius of gyration: 12.21 Å; chains: 1; bounding box: 29×20×30 Å

InterPro domains:
  IPR001789 Signal transduction response regulator, receiver domain [PS50110] (4-76)
  IPR011006 CheY-like superfamily [SSF52172] (5-75)
  IPR052893 Two-component system response regulator [PTHR44520] (6-76)

Organism: NCBI:txid387631

Secondary structure (DSSP, 8-state):
--PEEEEE---HHHHHHHHHHHHHHT-EEEEE-SHHHHHHHHHT-GGG--TTTSPPPSEEEE-S--SSS-GGGG--

Sequence (76 aa):
MNRLLMLVEDDENDIFLIESSEKVGGGLLTVTRDRDEAIQYLSREERYANRERFPIPDMILLNLKMPRKSGFEVLE

Foldseek 3Di:
DAAEEEEAAQDPVVVVVVVVVCVVVVHHYDYDDDLVRLCCLQVCHDPNVDCVVRPDGPYYHFD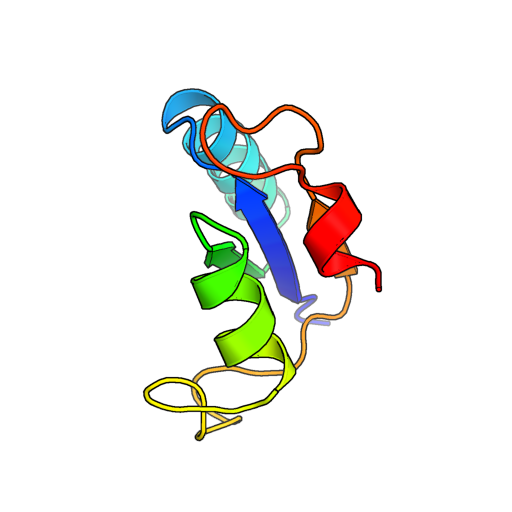QPRPPDGSCSNVD